Protein AF-A0A3D3RG84-F1 (afdb_monomer_lite)

Foldseek 3Di:
DFPLVVLLVVLVVQLVVLLCVLVVDPDDPVVSVVSNVVSVVSNLVSLQSSQLRLCVQLVHHSVLSNVLSNVPPRSVVVSVPDHRVVVVVVVVVD

Organism: NCBI:txid122

Secondary structure (DSSP, 8-state):
--HHHHHHHHHHHHHHHHHHHHHHS---HHHHHHHHHHHHHHHHHHHHHHHHHHHHHTT--HHHHHHHHHTTTHHHHHHHHS--HHHHHHHT--

Structure (mmCIF, N/CA/C/O backbone):
data_AF-A0A3D3RG84-F1
#
_entry.id   AF-A0A3D3RG84-F1
#
loop_
_atom_site.group_PDB
_atom_site.id
_atom_site.type_symbol
_atom_site.label_atom_id
_atom_site.label_alt_id
_atom_site.label_comp_id
_atom_site.label_asym_id
_atom_site.label_entity_id
_atom_site.label_seq_id
_atom_site.pdbx_PDB_ins_code
_atom_site.Cartn_x
_atom_site.Cartn_y
_atom_site.Cartn_z
_atom_site.occupancy
_atom_site.B_iso_or_equiv
_atom_site.auth_seq_id
_atom_site.auth_comp_id
_atom_site.auth_asym_id
_atom_site.auth_atom_id
_atom_site.pdbx_PDB_model_num
ATOM 1 N N . MET A 1 1 ? -12.270 -11.700 6.930 1.00 60.84 1 MET A N 1
ATOM 2 C CA . MET A 1 1 ? -10.986 -11.094 6.508 1.00 60.84 1 MET A CA 1
ATOM 3 C C . MET A 1 1 ? -11.303 -9.710 5.956 1.00 60.84 1 MET A C 1
ATOM 5 O O . MET A 1 1 ? -12.179 -9.630 5.104 1.00 60.84 1 MET A O 1
ATOM 9 N N . SER A 1 2 ? -10.702 -8.641 6.492 1.00 75.19 2 SER A N 1
ATOM 10 C CA . SER A 1 2 ? -10.992 -7.260 6.056 1.00 75.19 2 SER A CA 1
ATOM 11 C C . SER A 1 2 ? -10.739 -7.090 4.555 1.00 75.19 2 SER A C 1
ATOM 13 O O . SER A 1 2 ? -9.773 -7.641 4.017 1.00 75.19 2 SER A O 1
ATOM 15 N N . LYS A 1 3 ? -11.585 -6.296 3.884 1.00 87.44 3 LYS A N 1
ATOM 16 C CA . LYS A 1 3 ? -11.436 -5.974 2.454 1.00 87.44 3 LYS A CA 1
ATOM 17 C C . LYS A 1 3 ? -10.076 -5.336 2.159 1.00 87.44 3 LYS A C 1
ATOM 19 O O . LYS A 1 3 ? -9.544 -5.510 1.065 1.00 87.44 3 LYS A O 1
ATOM 24 N N . GLY A 1 4 ? -9.475 -4.663 3.141 1.00 88.94 4 GLY A N 1
ATOM 25 C CA . GLY A 1 4 ? -8.180 -4.015 2.977 1.00 88.94 4 GLY A CA 1
ATOM 26 C C . GLY A 1 4 ? -7.019 -4.986 2.749 1.00 88.94 4 GLY A C 1
ATOM 27 O O . GLY A 1 4 ? -6.097 -4.636 2.019 1.00 88.94 4 GLY A O 1
ATOM 28 N N . TYR A 1 5 ? -7.081 -6.233 3.234 1.00 91.75 5 TYR A N 1
ATOM 29 C CA . TYR A 1 5 ? -6.048 -7.236 2.922 1.00 91.75 5 TYR A CA 1
ATOM 30 C C . TYR A 1 5 ? -6.004 -7.581 1.429 1.00 91.75 5 TYR A C 1
ATOM 32 O O . TYR A 1 5 ? -4.922 -7.730 0.863 1.00 91.75 5 TYR A O 1
ATOM 40 N N . PHE A 1 6 ? -7.165 -7.647 0.770 1.00 93.94 6 PHE A N 1
ATOM 41 C CA . PHE A 1 6 ? -7.236 -7.851 -0.678 1.00 93.94 6 PHE A CA 1
ATOM 42 C C . PHE A 1 6 ? -6.687 -6.651 -1.453 1.00 93.94 6 PHE A C 1
ATOM 44 O O . PHE A 1 6 ? -6.050 -6.841 -2.484 1.00 93.94 6 PHE A O 1
ATOM 51 N N . ILE A 1 7 ? -6.875 -5.431 -0.942 1.00 94.38 7 ILE A N 1
ATOM 52 C CA . ILE A 1 7 ? -6.303 -4.215 -1.538 1.00 94.38 7 ILE A CA 1
ATOM 53 C C . ILE A 1 7 ? -4.773 -4.252 -1.460 1.00 94.38 7 ILE A C 1
ATOM 55 O O . ILE A 1 7 ? -4.106 -3.996 -2.462 1.00 94.38 7 ILE A O 1
ATOM 59 N N . VAL A 1 8 ? -4.211 -4.630 -0.306 1.00 93.81 8 VAL A N 1
ATOM 60 C CA . VAL A 1 8 ? -2.757 -4.786 -0.149 1.00 93.81 8 VAL A CA 1
ATOM 61 C C . VAL A 1 8 ? -2.212 -5.839 -1.111 1.00 93.81 8 VAL A C 1
ATOM 63 O O . VAL A 1 8 ? -1.253 -5.573 -1.834 1.00 93.81 8 VAL A O 1
ATOM 66 N N . LEU A 1 9 ? -2.841 -7.017 -1.161 1.00 94.50 9 LEU A N 1
ATOM 67 C CA . LEU A 1 9 ? -2.451 -8.084 -2.086 1.00 94.50 9 LEU A CA 1
ATOM 68 C C . LEU A 1 9 ? -2.534 -7.626 -3.546 1.00 94.50 9 LEU A C 1
ATOM 70 O O . LEU A 1 9 ? -1.609 -7.877 -4.313 1.00 94.50 9 LEU A O 1
ATOM 74 N N . GLY A 1 10 ? -3.596 -6.909 -3.918 1.00 95.12 10 GLY A N 1
ATOM 75 C CA . GLY A 1 10 ? -3.751 -6.328 -5.250 1.00 95.12 10 GLY A CA 1
ATOM 76 C C . GLY A 1 10 ? -2.626 -5.352 -5.601 1.00 95.12 10 GLY A C 1
ATOM 77 O O . GLY A 1 10 ? -2.078 -5.430 -6.697 1.00 95.12 10 GLY A O 1
ATOM 78 N N . GLY A 1 11 ? -2.220 -4.491 -4.662 1.00 94.06 11 GLY A N 1
ATOM 79 C CA . GLY A 1 11 ? -1.089 -3.575 -4.841 1.00 94.06 11 GLY A CA 1
ATOM 80 C C . GLY A 1 11 ? 0.244 -4.300 -5.050 1.00 94.06 11 GLY A C 1
ATOM 81 O O . GLY A 1 11 ? 1.007 -3.941 -5.946 1.00 94.06 11 GLY A O 1
ATOM 82 N N . ILE A 1 12 ? 0.501 -5.362 -4.279 1.00 94.56 12 ILE A N 1
ATOM 83 C CA . ILE A 1 12 ? 1.701 -6.201 -4.425 1.00 94.56 12 ILE A CA 1
ATOM 84 C C . ILE A 1 12 ? 1.697 -6.932 -5.777 1.00 94.56 12 ILE A C 1
ATOM 86 O O . ILE A 1 12 ? 2.710 -6.955 -6.476 1.00 94.56 12 ILE A O 1
ATOM 90 N N . LEU A 1 13 ? 0.560 -7.502 -6.183 1.00 96.25 13 LEU A N 1
ATOM 91 C CA . LEU A 1 13 ? 0.430 -8.171 -7.479 1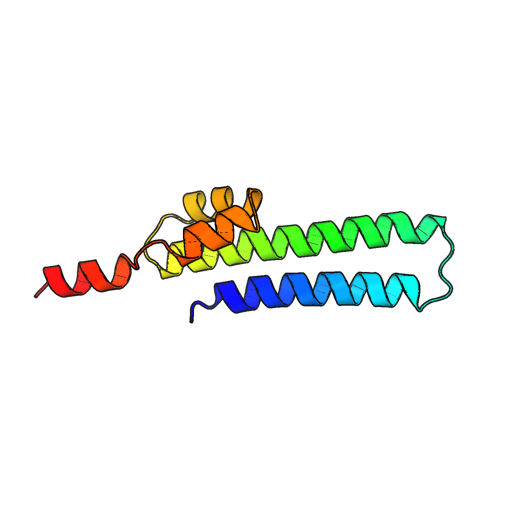.00 96.25 13 LEU A CA 1
ATOM 92 C C . LEU A 1 13 ? 0.630 -7.197 -8.643 1.00 96.25 13 LEU A C 1
ATOM 94 O O . LEU A 1 13 ? 1.336 -7.523 -9.594 1.00 96.25 13 LEU A O 1
ATOM 98 N N . ALA A 1 14 ? 0.063 -5.991 -8.561 1.00 94.19 14 ALA A N 1
ATOM 99 C CA . ALA A 1 14 ? 0.241 -4.959 -9.576 1.00 94.19 14 ALA A CA 1
ATOM 100 C C . ALA A 1 14 ? 1.701 -4.484 -9.671 1.00 94.19 14 ALA A C 1
ATOM 102 O O . ALA A 1 14 ? 2.205 -4.284 -10.777 1.00 94.19 14 ALA A O 1
ATOM 103 N N . PHE A 1 15 ? 2.402 -4.371 -8.537 1.00 94.69 15 PHE A N 1
ATOM 104 C CA . PHE A 1 15 ? 3.839 -4.092 -8.501 1.00 94.69 15 PHE A CA 1
ATOM 105 C C . PHE A 1 15 ? 4.637 -5.142 -9.278 1.00 94.69 15 PHE A C 1
ATOM 107 O O . PHE A 1 15 ? 5.354 -4.799 -10.220 1.00 94.69 15 PHE A O 1
ATOM 114 N N . PHE A 1 16 ? 4.469 -6.424 -8.941 1.00 93.50 16 PHE A N 1
ATOM 115 C CA . PHE A 1 16 ? 5.179 -7.501 -9.632 1.00 93.50 16 PHE A CA 1
ATOM 116 C C . PHE A 1 16 ? 4.779 -7.608 -11.104 1.00 93.50 16 PHE A C 1
ATOM 118 O O . PHE A 1 16 ? 5.642 -7.836 -11.947 1.00 93.50 16 PHE A O 1
ATOM 125 N N . GLY A 1 17 ? 3.502 -7.391 -11.426 1.00 92.88 17 GLY A N 1
ATOM 126 C CA . GLY A 1 17 ? 3.008 -7.379 -12.800 1.00 92.88 17 GLY A CA 1
ATOM 127 C C . GLY A 1 17 ? 3.673 -6.295 -13.647 1.00 92.88 17 GLY A C 1
ATOM 128 O O . GLY A 1 17 ? 4.153 -6.581 -14.740 1.00 92.88 17 GLY A O 1
ATOM 129 N N . LEU A 1 18 ? 3.778 -5.067 -13.132 1.00 90.56 18 LEU A N 1
ATOM 130 C CA . LEU A 1 18 ? 4.432 -3.966 -13.845 1.00 90.56 18 LEU A CA 1
ATOM 131 C C . LEU A 1 18 ? 5.934 -4.178 -14.011 1.00 90.56 18 LEU A C 1
ATOM 133 O O . LEU A 1 18 ? 6.466 -3.918 -15.090 1.00 90.56 18 LEU A O 1
ATOM 137 N N . ILE A 1 19 ? 6.610 -4.686 -12.978 1.00 89.81 19 ILE A N 1
ATOM 138 C CA . ILE A 1 19 ? 8.028 -5.041 -13.074 1.00 89.81 19 ILE A CA 1
ATOM 139 C C . ILE A 1 19 ? 8.235 -6.154 -14.110 1.00 89.81 19 ILE A C 1
ATOM 141 O O . ILE A 1 19 ? 9.136 -6.047 -14.937 1.00 89.81 19 ILE A O 1
ATOM 145 N N . ALA A 1 20 ? 7.389 -7.188 -14.122 1.00 90.06 20 ALA A N 1
ATOM 146 C CA . ALA A 1 20 ? 7.460 -8.272 -15.102 1.00 90.06 20 ALA A CA 1
ATOM 147 C C . ALA A 1 20 ? 7.235 -7.773 -16.538 1.00 90.06 20 ALA A C 1
ATOM 149 O O . ALA A 1 20 ? 7.975 -8.142 -17.445 1.00 90.06 20 ALA A O 1
ATOM 150 N N . ILE A 1 21 ? 6.262 -6.885 -16.756 1.00 88.25 21 ILE A N 1
ATOM 151 C CA . ILE A 1 21 ? 6.025 -6.262 -18.067 1.00 88.25 21 ILE A CA 1
ATOM 152 C C . ILE A 1 21 ? 7.260 -5.464 -18.510 1.00 88.25 21 ILE A C 1
ATOM 154 O O . ILE A 1 21 ? 7.707 -5.599 -19.648 1.00 88.25 21 ILE A O 1
ATOM 158 N N . ALA A 1 22 ? 7.848 -4.673 -17.608 1.00 85.12 22 ALA A N 1
ATOM 159 C CA . ALA A 1 22 ? 9.016 -3.848 -17.907 1.00 85.12 22 ALA A CA 1
ATOM 160 C C . ALA A 1 22 ? 10.301 -4.658 -18.177 1.00 85.12 22 ALA A C 1
ATOM 162 O O . ALA A 1 22 ? 11.205 -4.164 -18.857 1.00 85.12 22 ALA A O 1
ATOM 163 N N . THR A 1 23 ? 10.410 -5.881 -17.646 1.00 84.38 23 THR A N 1
ATOM 164 C CA . THR A 1 23 ? 11.565 -6.767 -17.870 1.00 84.38 23 THR A CA 1
ATOM 165 C C . THR A 1 23 ? 11.405 -7.668 -19.089 1.00 84.38 23 THR A C 1
ATOM 167 O O . THR A 1 23 ? 12.398 -7.919 -19.769 1.00 84.38 23 THR A O 1
ATOM 170 N N . LEU A 1 24 ? 10.188 -8.136 -19.377 1.00 87.19 24 LEU A N 1
ATOM 171 C CA . LEU A 1 24 ? 9.908 -9.063 -20.478 1.00 87.19 24 LEU A CA 1
ATOM 172 C C . LEU A 1 24 ? 9.758 -8.365 -21.833 1.00 87.19 24 LEU A C 1
ATOM 174 O O . LEU A 1 24 ? 10.039 -8.970 -22.866 1.00 87.19 24 LEU A O 1
ATOM 178 N N . LEU A 1 25 ? 9.323 -7.103 -21.852 1.00 82.38 25 LEU A N 1
ATOM 179 C CA . LEU A 1 25 ? 9.251 -6.330 -23.087 1.00 82.38 25 LEU A CA 1
ATOM 180 C C . LEU A 1 25 ? 10.627 -5.729 -23.432 1.00 82.38 25 LEU A C 1
ATOM 1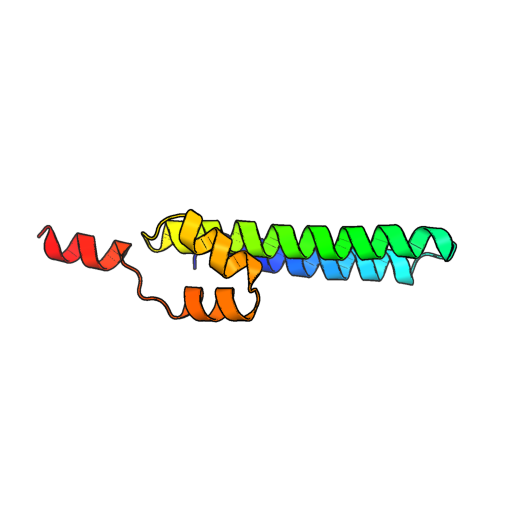82 O O . LEU A 1 25 ? 11.335 -5.254 -22.537 1.00 82.38 25 LEU A O 1
ATOM 186 N N . PRO A 1 26 ? 11.005 -5.675 -24.724 1.00 76.25 26 PRO A N 1
ATOM 187 C CA . PRO A 1 26 ? 12.234 -5.035 -25.191 1.00 76.25 26 PRO A CA 1
ATOM 188 C C . PRO A 1 26 ? 12.088 -3.504 -25.166 1.00 76.25 26 PRO A C 1
ATOM 190 O O . PRO A 1 26 ? 12.108 -2.829 -26.191 1.00 76.25 26 PRO A O 1
ATOM 193 N N . ILE A 1 27 ? 11.882 -2.950 -23.974 1.00 75.25 27 ILE A N 1
ATOM 194 C CA . ILE A 1 27 ? 11.741 -1.516 -23.741 1.00 75.25 27 ILE A CA 1
ATOM 195 C C . ILE A 1 27 ? 13.140 -0.913 -23.543 1.00 75.25 27 ILE A C 1
ATOM 197 O O . ILE A 1 27 ? 13.956 -1.457 -22.791 1.00 75.25 27 ILE A O 1
ATOM 201 N N . ASN A 1 28 ? 13.407 0.228 -24.187 1.00 77.56 28 ASN A N 1
ATOM 202 C CA . ASN A 1 28 ? 14.632 1.009 -23.982 1.00 77.56 28 ASN A CA 1
ATOM 203 C C . ASN A 1 28 ? 14.864 1.321 -22.495 1.00 77.56 28 ASN A C 1
ATOM 205 O O . ASN A 1 28 ? 13.922 1.570 -21.742 1.00 77.56 28 ASN A O 1
ATOM 209 N N . PHE A 1 29 ? 16.131 1.347 -22.079 1.00 67.38 29 PHE A N 1
ATOM 210 C CA . PHE A 1 29 ? 16.521 1.500 -20.673 1.00 67.38 29 PHE A CA 1
ATOM 211 C C . PHE A 1 29 ? 16.009 2.807 -20.039 1.00 67.38 29 PHE A C 1
ATOM 213 O O . PHE A 1 29 ? 15.586 2.799 -18.886 1.00 67.38 29 PHE A O 1
ATOM 220 N N . GLU A 1 30 ? 15.958 3.898 -20.809 1.00 74.06 30 GLU A N 1
ATOM 221 C CA . GLU A 1 30 ? 15.415 5.199 -20.376 1.00 74.06 30 GLU A CA 1
ATOM 222 C C . GLU A 1 30 ? 13.947 5.111 -19.939 1.00 74.06 30 GLU A C 1
ATOM 224 O O . GLU A 1 30 ? 13.529 5.761 -18.984 1.00 74.06 30 GLU A O 1
ATOM 229 N N . ASN A 1 31 ? 13.179 4.223 -20.569 1.00 76.50 31 ASN A N 1
ATOM 230 C CA . ASN A 1 31 ? 11.773 4.008 -20.250 1.00 76.50 31 ASN A CA 1
ATOM 231 C C . ASN A 1 31 ? 11.578 3.019 -19.089 1.00 76.50 31 ASN A C 1
ATOM 233 O O . ASN A 1 31 ? 10.467 2.891 -18.594 1.00 76.50 31 ASN A O 1
ATOM 237 N N . LYS A 1 32 ? 12.618 2.329 -18.600 1.00 79.50 32 LYS A N 1
ATOM 238 C CA . LYS A 1 32 ? 12.480 1.397 -17.461 1.00 79.50 32 LYS A CA 1
ATOM 239 C C . LYS A 1 32 ? 12.386 2.118 -16.118 1.00 79.50 32 LYS A C 1
ATOM 241 O O . LYS A 1 32 ? 11.667 1.662 -15.232 1.00 79.50 32 LYS A O 1
ATOM 246 N N . LEU A 1 33 ? 13.073 3.254 -15.975 1.00 84.19 33 LEU A N 1
ATOM 247 C CA . LEU A 1 33 ? 13.055 4.065 -14.755 1.00 84.19 33 LEU A CA 1
ATOM 248 C C . LEU A 1 33 ? 11.640 4.548 -14.364 1.00 84.19 33 LEU A C 1
ATOM 250 O O . LEU A 1 33 ? 11.246 4.304 -13.221 1.00 84.19 33 LEU A O 1
ATOM 254 N N . PRO A 1 34 ? 10.838 5.157 -15.263 1.00 87.00 34 PRO A N 1
ATOM 255 C CA . PRO A 1 34 ? 9.478 5.576 -14.920 1.00 87.00 34 PRO A CA 1
ATOM 256 C C . PRO A 1 34 ? 8.551 4.393 -14.611 1.00 87.00 34 PRO A C 1
ATOM 258 O O . PRO A 1 34 ? 7.715 4.497 -13.717 1.00 87.00 34 PRO A O 1
ATOM 261 N N . PHE A 1 35 ? 8.719 3.242 -15.274 1.00 86.62 35 PHE A N 1
ATOM 262 C CA . PHE A 1 35 ? 7.958 2.027 -14.952 1.00 86.62 35 PHE A CA 1
ATOM 263 C C . PHE A 1 35 ? 8.292 1.490 -13.557 1.00 86.62 35 PHE A C 1
ATOM 265 O O . PHE A 1 35 ? 7.389 1.112 -12.809 1.00 86.62 35 PHE A O 1
ATOM 272 N N . ALA A 1 36 ? 9.573 1.502 -13.178 1.00 87.69 36 ALA A N 1
ATOM 273 C CA . ALA A 1 36 ? 9.985 1.136 -11.831 1.00 87.69 36 ALA A CA 1
ATOM 274 C C . ALA A 1 36 ? 9.364 2.089 -10.796 1.00 87.69 36 ALA A C 1
ATOM 276 O O . ALA A 1 36 ? 8.713 1.624 -9.862 1.00 87.69 36 ALA A O 1
ATOM 277 N N . GLN A 1 37 ? 9.466 3.407 -10.995 1.00 91.56 37 GLN A N 1
ATOM 278 C CA . GLN A 1 37 ? 8.849 4.403 -10.106 1.00 91.56 37 GLN A CA 1
ATOM 279 C C . GLN A 1 37 ? 7.330 4.218 -9.980 1.00 91.56 37 GLN A C 1
ATOM 281 O O . GLN A 1 37 ? 6.801 4.217 -8.867 1.00 91.56 37 GLN A O 1
ATOM 286 N N . LEU A 1 38 ? 6.637 4.000 -11.100 1.00 92.12 38 LEU A N 1
ATOM 287 C CA . LEU A 1 38 ? 5.196 3.760 -11.126 1.00 92.12 38 LEU A CA 1
ATOM 288 C C . LEU A 1 38 ? 4.816 2.497 -10.343 1.00 92.12 38 LEU A C 1
ATOM 290 O O . LEU A 1 38 ? 3.853 2.517 -9.577 1.00 92.12 38 LEU A O 1
ATOM 294 N N . SER A 1 39 ? 5.585 1.415 -10.491 1.00 92.75 39 SER A N 1
ATOM 295 C CA . SER A 1 39 ? 5.341 0.175 -9.751 1.00 92.75 39 SER A CA 1
ATOM 296 C C . SER A 1 39 ? 5.448 0.393 -8.235 1.00 92.75 39 SER A C 1
ATOM 298 O O . SER A 1 39 ? 4.542 -0.001 -7.498 1.00 92.75 39 SER A O 1
ATOM 300 N N . PHE A 1 40 ? 6.488 1.093 -7.762 1.00 93.12 40 PHE A N 1
ATOM 301 C CA . PHE A 1 40 ? 6.638 1.443 -6.346 1.00 93.12 40 PHE A CA 1
ATOM 302 C C . PHE A 1 40 ? 5.507 2.344 -5.847 1.00 93.12 40 PHE A C 1
ATOM 304 O O . PHE A 1 40 ? 5.016 2.139 -4.738 1.00 93.12 40 PHE A O 1
ATOM 311 N N . PHE A 1 41 ? 5.056 3.303 -6.660 1.00 94.50 41 PHE A N 1
ATOM 312 C CA . PHE A 1 41 ? 3.932 4.169 -6.309 1.00 94.50 41 PHE A CA 1
ATOM 313 C C . PHE A 1 41 ? 2.626 3.381 -6.146 1.00 94.50 41 PHE A C 1
ATOM 315 O O . PHE A 1 41 ? 1.907 3.570 -5.168 1.00 94.50 41 PHE A O 1
ATOM 322 N N . ILE A 1 42 ? 2.344 2.447 -7.058 1.00 94.88 42 ILE A N 1
ATOM 323 C CA . ILE A 1 42 ? 1.161 1.578 -6.985 1.00 94.88 42 ILE A CA 1
ATOM 324 C C . ILE A 1 42 ? 1.221 0.671 -5.755 1.00 94.88 42 ILE A C 1
ATOM 326 O O . ILE A 1 42 ? 0.220 0.522 -5.052 1.00 94.88 42 ILE A O 1
ATOM 330 N N . MET A 1 43 ? 2.396 0.118 -5.449 1.00 95.38 43 MET A N 1
ATOM 331 C CA . MET A 1 43 ? 2.600 -0.673 -4.238 1.00 95.38 43 MET A CA 1
ATOM 332 C C . MET A 1 43 ? 2.339 0.159 -2.976 1.00 95.38 43 MET A C 1
ATOM 334 O O . MET A 1 43 ? 1.593 -0.268 -2.095 1.00 95.38 43 MET A O 1
ATOM 338 N N . ALA A 1 44 ? 2.918 1.361 -2.902 1.00 94.56 44 ALA A N 1
ATOM 339 C CA . ALA A 1 44 ? 2.749 2.271 -1.774 1.00 94.56 44 ALA A CA 1
ATOM 340 C C . ALA A 1 44 ? 1.279 2.680 -1.593 1.00 94.56 44 ALA A C 1
ATOM 342 O O . ALA A 1 44 ? 0.756 2.627 -0.480 1.00 94.56 44 ALA A O 1
ATOM 343 N N . ALA A 1 45 ? 0.584 3.011 -2.684 1.00 95.44 45 ALA A N 1
ATOM 344 C CA . ALA A 1 45 ? -0.842 3.316 -2.659 1.00 95.44 45 ALA A CA 1
ATOM 345 C C . ALA A 1 45 ? -1.669 2.120 -2.158 1.00 95.44 45 ALA A C 1
ATOM 347 O O . ALA A 1 45 ? -2.532 2.293 -1.2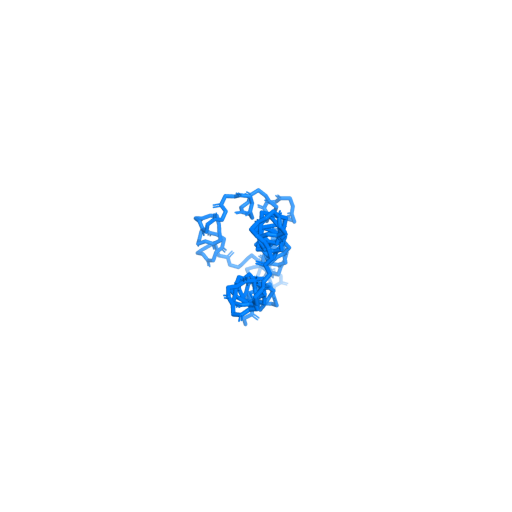98 1.00 95.44 45 ALA A O 1
ATOM 348 N N . GLY A 1 46 ? -1.369 0.904 -2.625 1.00 95.75 46 GLY A N 1
ATOM 349 C CA . GLY A 1 46 ? -2.019 -0.322 -2.156 1.00 95.75 46 GLY A CA 1
ATOM 350 C C . GLY A 1 46 ? -1.832 -0.555 -0.655 1.00 95.75 46 GLY A C 1
ATOM 351 O O . GLY A 1 46 ? -2.799 -0.853 0.046 1.00 95.75 46 GLY A O 1
ATOM 352 N N . PHE A 1 47 ? -0.617 -0.350 -0.138 1.00 95.38 47 PHE A N 1
ATOM 353 C CA . PHE A 1 47 ? -0.336 -0.446 1.295 1.00 95.38 47 PHE A CA 1
ATOM 354 C C . PHE A 1 47 ? -1.080 0.604 2.119 1.00 95.38 47 PHE A C 1
ATOM 356 O O . PHE A 1 47 ? -1.681 0.259 3.137 1.00 95.38 47 PHE A O 1
ATOM 363 N N . ILE A 1 48 ? -1.075 1.866 1.688 1.00 95.81 48 ILE A N 1
ATOM 364 C CA . ILE A 1 48 ? -1.744 2.956 2.405 1.00 95.81 48 ILE A CA 1
ATOM 365 C C . ILE A 1 48 ? -3.255 2.731 2.426 1.00 95.81 48 ILE A C 1
ATOM 367 O O . ILE A 1 48 ? -3.854 2.673 3.499 1.00 95.81 48 ILE A O 1
ATOM 371 N N . VAL A 1 49 ? -3.874 2.545 1.258 1.00 95.56 49 VAL A N 1
ATOM 372 C CA . VAL A 1 49 ? -5.328 2.365 1.149 1.00 95.56 49 VAL A CA 1
ATOM 373 C C . VAL A 1 49 ? -5.766 1.091 1.868 1.00 95.56 49 VAL A C 1
ATOM 375 O O . VAL A 1 49 ? -6.726 1.120 2.635 1.00 95.56 49 VAL A O 1
ATOM 378 N N . GLY A 1 50 ? -5.036 -0.012 1.695 1.00 95.00 50 GLY A N 1
ATOM 379 C CA . GLY A 1 50 ? -5.325 -1.262 2.389 1.00 95.00 50 GLY A CA 1
ATOM 380 C C . GLY A 1 50 ? -5.239 -1.128 3.911 1.00 95.00 50 GLY A C 1
ATOM 381 O O . GLY A 1 50 ? -6.133 -1.595 4.614 1.00 95.00 50 GLY A O 1
ATOM 382 N N . SER A 1 51 ? -4.228 -0.420 4.425 1.00 94.94 51 SER A N 1
ATOM 383 C CA . SER A 1 51 ? -4.064 -0.176 5.866 1.00 94.94 51 SER A CA 1
ATOM 384 C C . SER A 1 51 ? -5.155 0.730 6.440 1.00 94.94 51 SER A C 1
ATOM 386 O O . SER A 1 51 ? -5.648 0.468 7.535 1.00 94.94 51 SER A O 1
ATOM 388 N N . ILE A 1 52 ? -5.583 1.760 5.701 1.00 95.38 52 ILE A N 1
ATOM 389 C CA . ILE A 1 52 ? -6.723 2.608 6.082 1.00 95.38 52 ILE A CA 1
ATOM 390 C C . ILE A 1 52 ? -7.990 1.762 6.213 1.00 95.38 52 ILE A C 1
ATOM 392 O O . ILE A 1 52 ? -8.672 1.841 7.232 1.00 95.38 52 ILE A O 1
ATOM 396 N N . VAL A 1 53 ? -8.278 0.919 5.218 1.00 94.75 53 VAL A N 1
ATOM 397 C CA . VAL A 1 53 ? -9.478 0.071 5.226 1.00 94.75 53 VAL A CA 1
ATOM 398 C C . VAL A 1 53 ? -9.438 -0.939 6.373 1.00 94.75 53 VAL A C 1
ATOM 400 O O . VAL A 1 53 ? -10.432 -1.078 7.075 1.00 94.75 53 VAL A O 1
ATOM 403 N N . ILE A 1 54 ? -8.298 -1.590 6.633 1.00 93.81 54 ILE A N 1
ATOM 404 C CA . ILE A 1 54 ? -8.180 -2.524 7.768 1.00 93.81 54 ILE A CA 1
ATOM 405 C C . ILE A 1 54 ? -8.366 -1.792 9.105 1.00 93.81 54 ILE A C 1
ATOM 407 O O . ILE A 1 54 ? -9.005 -2.327 10.008 1.00 93.81 54 ILE A O 1
ATOM 411 N N . ALA A 1 55 ? -7.829 -0.576 9.249 1.00 93.12 55 ALA A N 1
ATOM 412 C CA . ALA A 1 55 ? -7.980 0.206 10.474 1.00 93.12 55 ALA A CA 1
ATOM 413 C C . ALA A 1 55 ? -9.452 0.546 10.735 1.00 93.12 55 ALA A C 1
ATOM 415 O O . ALA A 1 55 ? -9.940 0.330 11.844 1.00 93.12 55 ALA A O 1
ATOM 416 N N . VAL A 1 56 ? -10.157 1.022 9.705 1.00 92.12 56 VAL A N 1
ATOM 417 C CA . VAL A 1 56 ? -11.584 1.362 9.780 1.00 92.12 56 VAL A CA 1
ATOM 418 C C . VAL A 1 56 ? -12.437 0.124 10.050 1.00 92.12 56 VAL A C 1
ATOM 420 O O . VAL A 1 56 ? -13.278 0.167 10.945 1.00 92.12 56 VAL A O 1
ATOM 423 N N . ASP A 1 57 ? -12.180 -0.994 9.362 1.00 90.81 57 ASP A N 1
ATOM 424 C CA . ASP A 1 57 ? -12.900 -2.258 9.574 1.00 90.81 57 ASP A CA 1
ATOM 425 C C . ASP A 1 57 ? -12.756 -2.761 11.023 1.00 90.81 57 ASP A C 1
ATOM 427 O O . ASP A 1 57 ? -13.695 -3.324 11.575 1.00 90.81 57 ASP A O 1
ATOM 431 N N . LYS A 1 58 ? -11.608 -2.510 11.670 1.00 89.44 58 LYS A N 1
ATOM 432 C CA . LYS A 1 58 ? -11.356 -2.855 13.081 1.00 89.44 58 LYS A CA 1
ATOM 433 C C . LYS A 1 58 ? -11.906 -1.837 14.093 1.00 89.44 58 LYS A C 1
ATOM 435 O O . LYS A 1 58 ? -11.659 -1.970 15.294 1.00 89.44 58 LYS A O 1
ATOM 440 N N . GLY A 1 59 ? -12.596 -0.790 13.637 1.00 88.56 59 GLY A N 1
ATOM 441 C CA . GLY A 1 59 ? -13.133 0.277 14.489 1.00 88.56 59 GLY A CA 1
ATOM 442 C C . GLY A 1 59 ? -12.101 1.315 14.951 1.00 88.56 59 GLY A C 1
ATOM 443 O O . GLY A 1 59 ? -12.329 2.012 15.941 1.00 88.56 59 GLY A O 1
ATOM 444 N N . TYR A 1 60 ? -10.955 1.427 14.273 1.00 91.00 60 TYR A N 1
ATOM 445 C CA . TYR A 1 60 ? -9.974 2.495 14.489 1.00 91.00 60 TYR A CA 1
ATOM 446 C C . TYR A 1 60 ? -10.162 3.646 13.489 1.00 91.00 60 TYR A C 1
ATOM 448 O O . TYR A 1 60 ? -10.838 3.527 12.471 1.00 91.00 60 TYR A O 1
ATOM 456 N N . SER A 1 61 ? -9.525 4.787 13.765 1.00 92.56 61 SER A N 1
ATOM 457 C CA . SER A 1 61 ? -9.511 5.925 12.839 1.00 92.56 61 SER A CA 1
ATOM 458 C C . SER A 1 61 ? -8.717 5.607 11.568 1.00 92.56 61 SER A C 1
ATOM 460 O O . SER A 1 61 ? -7.620 5.050 11.636 1.00 92.56 61 SER A O 1
ATOM 462 N N . GLY A 1 62 ? -9.212 6.056 10.412 1.00 89.25 62 GLY A N 1
ATOM 463 C CA . GLY A 1 62 ? -8.489 5.952 9.140 1.00 89.25 62 GLY A CA 1
ATOM 464 C C . GLY A 1 62 ? -7.127 6.659 9.151 1.00 89.25 62 GLY A C 1
ATOM 465 O O . GLY A 1 62 ? -6.202 6.201 8.489 1.00 89.25 62 GLY A O 1
ATOM 466 N N . ILE A 1 63 ? -6.955 7.705 9.970 1.00 92.38 63 ILE A N 1
ATOM 467 C CA . ILE A 1 63 ? -5.664 8.395 10.153 1.00 92.38 63 ILE A CA 1
ATOM 468 C C . ILE A 1 63 ? -4.613 7.430 10.716 1.00 92.38 63 ILE A C 1
ATOM 470 O O . ILE A 1 63 ? -3.468 7.423 10.270 1.00 92.38 63 ILE A O 1
ATOM 474 N N . LEU A 1 64 ? -5.009 6.573 11.662 1.00 92.12 64 LEU A N 1
ATOM 475 C CA . LEU A 1 64 ? -4.125 5.557 12.226 1.00 92.12 64 LEU A CA 1
ATOM 476 C C . LEU A 1 64 ? -3.680 4.567 11.138 1.00 92.12 64 LEU A C 1
ATOM 478 O O . LEU A 1 64 ? -2.496 4.258 11.023 1.00 92.12 64 LEU A O 1
ATOM 482 N N . GLY A 1 65 ? -4.623 4.126 10.301 1.00 92.44 65 GLY A N 1
ATOM 483 C CA . GLY A 1 65 ? -4.335 3.268 9.154 1.00 92.44 65 GLY A CA 1
ATOM 484 C C . GLY A 1 65 ? -3.415 3.922 8.120 1.00 92.44 65 GLY A C 1
ATOM 485 O O . GLY A 1 65 ? -2.548 3.243 7.580 1.00 92.44 65 GLY A O 1
ATOM 486 N N . PHE A 1 66 ? -3.526 5.234 7.892 1.00 94.44 66 PHE A N 1
ATOM 487 C CA . PHE A 1 66 ? -2.615 5.976 7.014 1.00 94.44 66 PHE A CA 1
ATOM 488 C C . PHE A 1 66 ? -1.172 5.955 7.537 1.00 94.44 66 PHE A C 1
ATOM 490 O O . PHE A 1 66 ? -0.257 5.604 6.791 1.00 94.44 66 PHE A O 1
ATOM 497 N N . PHE A 1 67 ? -0.963 6.256 8.826 1.00 94.31 67 PHE A N 1
ATOM 498 C CA . PHE A 1 67 ? 0.373 6.215 9.431 1.00 94.31 67 PHE A CA 1
ATOM 499 C C . PHE A 1 67 ? 0.978 4.812 9.378 1.00 94.31 67 PHE A C 1
ATOM 501 O O . PHE A 1 67 ? 2.122 4.657 8.961 1.00 94.31 67 PHE A O 1
ATOM 508 N N . PHE A 1 68 ? 0.215 3.774 9.724 1.00 93.50 68 PHE A N 1
ATOM 509 C CA . PHE A 1 68 ? 0.706 2.400 9.607 1.00 93.50 68 PHE A CA 1
ATOM 510 C C . PHE A 1 68 ? 0.958 1.983 8.151 1.00 93.50 68 PHE A C 1
ATOM 512 O O . PHE A 1 68 ? 1.912 1.257 7.881 1.00 93.50 68 PHE A O 1
ATOM 519 N N . GLY A 1 69 ? 0.169 2.495 7.207 1.00 92.25 69 GLY A N 1
ATOM 520 C CA . GLY A 1 69 ? 0.378 2.303 5.777 1.00 92.25 69 GLY A CA 1
ATOM 521 C C . GLY A 1 69 ? 1.723 2.842 5.289 1.00 92.25 69 GLY A C 1
ATOM 522 O O . GLY A 1 69 ? 2.426 2.131 4.573 1.00 92.25 69 GLY A O 1
ATOM 523 N N . LEU A 1 70 ? 2.117 4.043 5.732 1.00 92.12 70 LEU A N 1
ATOM 524 C CA . LEU A 1 70 ? 3.409 4.663 5.394 1.00 92.12 70 LEU A CA 1
ATOM 525 C C . LEU A 1 70 ? 4.618 3.846 5.872 1.00 92.12 70 LEU A C 1
ATOM 527 O O . LEU A 1 70 ? 5.639 3.816 5.193 1.00 92.12 70 LEU A O 1
ATOM 531 N N . PHE A 1 71 ? 4.496 3.162 7.012 1.00 91.00 71 PHE A N 1
ATOM 532 C CA . PHE A 1 71 ? 5.544 2.295 7.569 1.00 91.00 71 PHE A CA 1
ATOM 533 C C . PHE A 1 71 ? 5.372 0.818 7.177 1.00 91.00 71 PHE A C 1
ATOM 535 O O . PHE A 1 71 ? 5.854 -0.082 7.874 1.00 91.00 71 PHE A O 1
ATOM 542 N N . SER A 1 72 ? 4.657 0.531 6.086 1.00 89.06 72 SER A N 1
ATOM 543 C CA . SER A 1 72 ? 4.524 -0.840 5.587 1.00 89.06 72 SER A CA 1
ATOM 544 C C . SER A 1 72 ? 5.887 -1.421 5.189 1.00 89.06 72 SER A C 1
ATOM 546 O O . SER A 1 72 ? 6.736 -0.695 4.674 1.00 89.06 72 SER A O 1
ATOM 548 N N . PRO A 1 73 ? 6.121 -2.729 5.406 1.00 89.56 73 PRO A N 1
ATOM 549 C CA . PRO A 1 73 ? 5.164 -3.750 5.856 1.00 89.56 73 PRO A CA 1
ATOM 550 C C . PRO A 1 73 ? 5.004 -3.857 7.385 1.00 89.56 73 PRO A C 1
ATOM 552 O O . PRO A 1 73 ? 4.047 -4.472 7.855 1.00 89.56 73 PRO A O 1
ATOM 555 N N . LEU A 1 74 ? 5.900 -3.247 8.169 1.00 91.50 74 LEU A N 1
ATOM 556 C CA . LEU A 1 74 ? 5.879 -3.297 9.639 1.00 91.50 74 LEU A CA 1
ATOM 557 C C . LEU A 1 74 ? 4.586 -2.720 10.223 1.00 91.50 74 LEU A C 1
ATOM 559 O O . LEU A 1 74 ? 3.986 -3.323 11.112 1.00 91.50 74 LEU A O 1
ATOM 563 N N . GLY A 1 75 ? 4.115 -1.590 9.695 1.00 89.75 75 GLY A N 1
ATOM 564 C CA . GLY A 1 75 ? 2.859 -1.000 10.145 1.00 89.75 75 GLY A CA 1
ATOM 565 C C . GLY A 1 75 ? 1.649 -1.896 9.872 1.00 89.75 75 GLY A C 1
ATOM 566 O O . GLY A 1 75 ? 0.793 -2.036 10.742 1.00 89.75 75 GLY A O 1
ATOM 567 N N . LEU A 1 76 ? 1.620 -2.594 8.732 1.00 91.94 76 LEU A N 1
ATOM 568 C CA . LEU A 1 76 ? 0.572 -3.567 8.408 1.00 91.94 76 LEU A CA 1
ATOM 569 C C . LEU A 1 76 ? 0.567 -4.759 9.380 1.00 91.94 76 LEU A C 1
ATOM 571 O O . LEU A 1 76 ? -0.501 -5.243 9.764 1.00 91.94 76 LEU A O 1
ATOM 575 N N . LEU A 1 77 ? 1.747 -5.226 9.803 1.00 91.56 77 LEU A N 1
ATOM 576 C CA . LEU A 1 77 ? 1.875 -6.289 10.801 1.00 91.56 77 LEU A CA 1
ATOM 577 C C . LEU A 1 77 ? 1.285 -5.848 12.147 1.00 91.56 77 LEU A C 1
ATOM 579 O O . LEU A 1 77 ? 0.448 -6.553 12.709 1.00 91.56 77 LEU A O 1
ATOM 583 N N . ILE A 1 78 ? 1.657 -4.656 12.624 1.00 91.50 78 ILE A N 1
ATOM 584 C CA . ILE A 1 78 ? 1.113 -4.077 13.863 1.00 91.50 78 ILE A CA 1
ATOM 585 C C . ILE A 1 78 ? -0.410 -3.937 13.757 1.00 91.50 78 ILE A C 1
ATOM 587 O O . ILE A 1 78 ? -1.142 -4.366 14.649 1.00 91.50 78 ILE A O 1
ATOM 591 N N . LEU A 1 79 ? -0.897 -3.404 12.635 1.00 89.38 79 LEU A N 1
ATOM 592 C CA . LEU A 1 79 ? -2.322 -3.246 12.357 1.00 89.38 79 LEU A CA 1
ATOM 593 C C . LEU A 1 79 ? -3.068 -4.583 12.344 1.00 89.38 79 LEU A C 1
ATOM 595 O O . LEU A 1 79 ? -4.214 -4.661 12.779 1.00 89.38 79 LEU A O 1
ATOM 599 N N . THR A 1 80 ? -2.419 -5.652 11.888 1.00 88.75 80 THR A N 1
ATOM 600 C CA . THR A 1 80 ? -2.986 -7.004 11.863 1.00 88.75 80 THR A CA 1
ATOM 601 C C . THR A 1 80 ? -3.093 -7.606 13.259 1.00 88.75 80 THR A C 1
ATOM 603 O O . THR A 1 80 ? -4.106 -8.236 13.555 1.00 88.75 80 THR A O 1
ATOM 606 N N . LEU A 1 81 ? -2.119 -7.343 14.131 1.00 90.25 81 LEU A N 1
ATOM 607 C CA . LEU A 1 81 ? -2.104 -7.818 15.518 1.00 90.25 81 LEU A CA 1
ATOM 608 C C . LEU A 1 81 ? -2.995 -6.996 16.462 1.00 90.25 81 LEU A C 1
ATOM 610 O O . LEU A 1 81 ? -3.385 -7.494 17.516 1.00 90.25 81 LEU A O 1
ATOM 614 N N . LEU A 1 82 ? -3.333 -5.753 16.101 1.00 88.69 82 LEU A N 1
ATOM 615 C CA . LEU A 1 82 ? -4.246 -4.916 16.884 1.00 88.69 82 LEU A CA 1
ATOM 616 C C . LEU A 1 82 ? -5.625 -5.597 17.039 1.00 88.69 82 LEU A C 1
ATOM 618 O O . LEU A 1 82 ? -6.162 -6.112 16.050 1.00 88.69 82 LEU A O 1
ATOM 622 N N . PRO A 1 83 ? -6.210 -5.601 18.252 1.00 85.62 83 PRO A N 1
ATOM 623 C CA . PRO A 1 83 ? -7.490 -6.246 18.518 1.00 85.62 83 PRO A CA 1
ATOM 624 C C . PRO A 1 83 ? -8.627 -5.535 17.789 1.00 85.62 83 PRO A C 1
ATOM 626 O O . PRO A 1 83 ? -8.589 -4.324 17.589 1.00 85.62 83 PRO A O 1
ATOM 629 N N . ASP A 1 84 ? -9.659 -6.285 17.420 1.00 85.31 84 ASP A N 1
ATOM 630 C CA . ASP A 1 84 ? -10.837 -5.716 16.778 1.00 85.31 84 ASP A CA 1
ATOM 631 C C . ASP A 1 84 ? -11.711 -4.996 17.817 1.00 85.31 84 ASP A C 1
A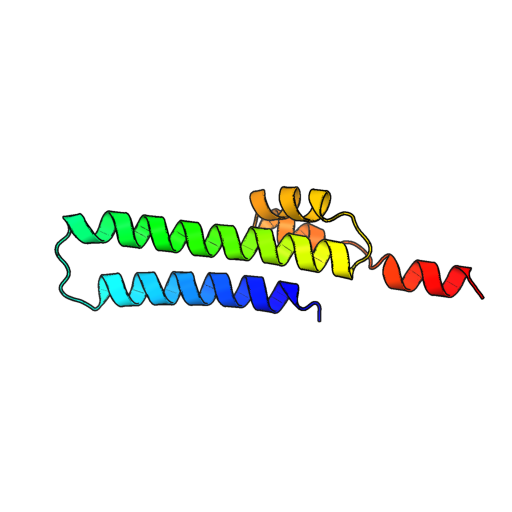TOM 633 O O . ASP A 1 84 ? -12.268 -5.620 18.725 1.00 85.31 84 ASP A O 1
ATOM 637 N N . ARG A 1 85 ? -11.794 -3.663 17.727 1.00 81.25 85 ARG A N 1
ATOM 638 C CA . ARG A 1 85 ? -12.620 -2.860 18.640 1.00 81.25 85 ARG A CA 1
ATOM 639 C C . ARG A 1 85 ? -14.091 -2.876 18.246 1.00 81.25 85 ARG A C 1
ATOM 641 O O . ARG A 1 85 ? -14.926 -2.584 19.097 1.00 81.25 85 ARG A O 1
ATOM 648 N N . SER A 1 86 ? -14.412 -3.227 17.000 1.00 71.94 86 SER A N 1
ATOM 649 C CA . SER A 1 86 ? -15.801 -3.300 16.544 1.00 71.94 86 SER A CA 1
ATOM 650 C C . SER A 1 86 ? -16.571 -4.392 17.290 1.00 71.94 86 SER A C 1
ATOM 652 O O . SER A 1 86 ? -17.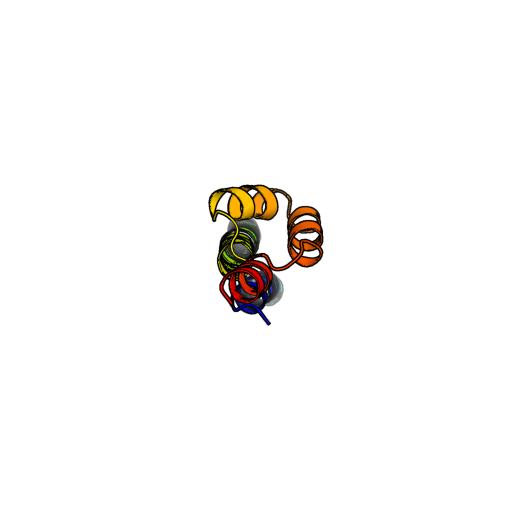690 -4.153 17.726 1.00 71.94 86 SER A O 1
ATOM 654 N N . VAL A 1 87 ? -15.931 -5.538 17.541 1.00 66.69 87 VAL A N 1
ATOM 655 C CA . VAL A 1 87 ? -16.531 -6.679 18.249 1.00 66.69 87 VAL A CA 1
ATOM 656 C C . VAL A 1 87 ? -16.715 -6.379 19.741 1.00 66.69 87 VAL A C 1
ATOM 658 O O . VAL A 1 87 ? -17.769 -6.654 20.302 1.00 66.69 87 VAL A O 1
ATOM 661 N N . LYS A 1 88 ? -15.727 -5.732 20.377 1.00 59.06 88 LYS A N 1
ATOM 662 C CA . LYS A 1 88 ? -15.780 -5.3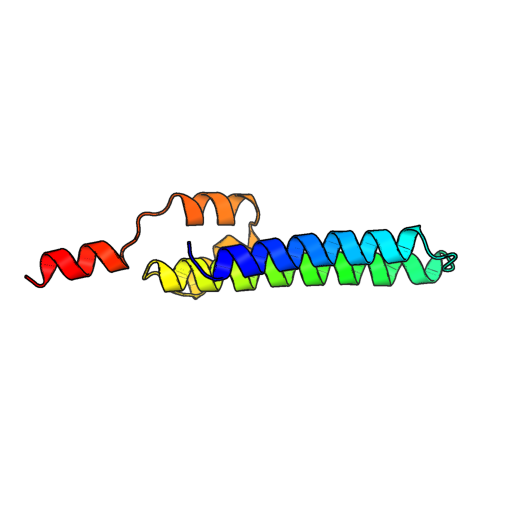95 21.811 1.00 59.06 88 LYS A CA 1
ATOM 663 C C . LYS A 1 88 ? -16.882 -4.406 22.186 1.00 59.06 88 LYS A C 1
ATOM 665 O O . LYS A 1 88 ? -17.393 -4.478 23.295 1.00 59.06 88 LYS A O 1
ATOM 670 N N . ASN A 1 89 ? -17.233 -3.483 21.292 1.00 57.19 89 ASN A N 1
ATOM 671 C CA . ASN A 1 89 ? -18.283 -2.502 21.572 1.00 57.19 89 ASN A CA 1
ATOM 672 C C . ASN A 1 89 ? -19.693 -3.107 21.506 1.00 57.19 89 ASN A C 1
ATOM 674 O O . ASN A 1 89 ? -20.605 -2.549 22.110 1.00 57.19 89 ASN A O 1
ATOM 678 N N . VAL A 1 90 ? -19.871 -4.227 20.794 1.00 56.03 90 VAL A N 1
ATOM 679 C CA . VAL A 1 90 ? -21.161 -4.929 20.706 1.00 56.03 90 VAL A CA 1
ATOM 680 C C . VAL A 1 90 ? -21.463 -5.663 22.015 1.00 56.03 90 VAL A C 1
ATOM 682 O O . VAL A 1 90 ? -22.568 -5.542 22.521 1.00 56.03 90 VAL A O 1
ATOM 685 N N . GLU A 1 91 ? -20.473 -6.325 22.623 1.00 53.69 91 GLU A N 1
ATOM 686 C CA . GLU A 1 91 ? -20.654 -7.061 23.890 1.00 53.69 91 GLU A CA 1
ATOM 687 C C . GLU A 1 91 ? -20.935 -6.161 25.105 1.00 53.69 91 GLU A C 1
ATOM 689 O O . GLU A 1 91 ? -21.534 -6.605 26.073 1.00 53.69 91 GLU A O 1
ATOM 694 N N . THR A 1 92 ? -20.511 -4.896 25.086 1.00 54.81 92 THR A N 1
ATOM 695 C CA . THR A 1 92 ? -20.794 -3.939 26.176 1.00 54.81 92 THR A CA 1
ATOM 696 C C . THR A 1 92 ? -22.128 -3.201 26.034 1.00 54.81 92 THR A C 1
ATOM 698 O O . THR A 1 92 ? -22.455 -2.384 26.893 1.00 54.81 92 THR A O 1
ATOM 701 N N . ALA A 1 93 ? -22.853 -3.417 24.934 1.00 53.44 93 ALA A N 1
ATOM 702 C CA . ALA A 1 93 ? -24.155 -2.800 24.679 1.00 53.44 93 ALA A CA 1
ATOM 703 C C . ALA A 1 93 ? -25.344 -3.736 24.985 1.00 53.44 93 ALA A C 1
ATOM 705 O O . ALA A 1 93 ? -26.489 -3.304 24.833 1.00 53.44 93 ALA A O 1
ATOM 706 N N . GLU A 1 94 ? -25.072 -4.974 25.411 1.00 45.59 94 GLU A N 1
ATOM 707 C CA . GLU A 1 94 ? -26.037 -5.941 25.963 1.00 45.59 94 GLU A CA 1
ATOM 708 C C . GLU A 1 94 ? -25.985 -5.952 27.499 1.00 45.59 94 GLU A C 1
ATOM 710 O O . GLU A 1 94 ? -27.065 -6.108 28.114 1.00 45.59 94 GLU A O 1
#

Radius of gyration: 16.9 Å; chains: 1; bounding box: 43×20×51 Å

Sequence (94 aa):
MSKGYFIVLGGILAFFGLIAIATLLPINFENKLPFAQLSFFIMAAGFIVGSIVIAVDKGYSGILGFFFGLFSPLGLLILTLLPDRSVKNVETAE

pLDDT: mean 86.49, std 11.54, range [45.59, 96.25]